Protein AF-A0A2V8ZWG4-F1 (afdb_monomer_lite)

Radius of gyration: 21.51 Å; chains: 1; bounding box: 53×44×50 Å

Sequence (133 aa):
MEHPASPSKLFALALSEWLLVLPATLLLGTAVLRQLQPRQFEPARTSWMIFEWTTTNISHAGAALLFLGLPGVAVVAGCAALLLLWRGSETLRQDVRAAVASLRRHLAVAILGTGTLLAGAILAAVLVHILTD

pLDDT: mean 80.63, std 10.4, range [35.66, 95.0]

Foldseek 3Di:
DDDQDPPVNVVVLVVLLCVLCVVLVLLVVLVVLCVVDDCPDPPNVVSVVVNVCCVVPADPVNVCCNNPVSNVVSVVSVVVVCVVNVVVDPPVVVVVVVVVVVCVVCVVVVVVVVVVVVVVVVVVVVVVVVVVD

Structure (mmCIF, N/CA/C/O backbone):
data_AF-A0A2V8ZWG4-F1
#
_entry.id   AF-A0A2V8ZWG4-F1
#
loop_
_atom_site.group_PDB
_atom_site.id
_atom_site.type_symbol
_atom_site.label_atom_id
_atom_site.label_alt_id
_atom_site.label_comp_id
_atom_site.label_asym_id
_atom_site.label_entity_id
_atom_site.label_seq_id
_atom_site.pdbx_PDB_ins_code
_atom_site.Cartn_x
_atom_site.Cartn_y
_atom_site.Cartn_z
_atom_site.occupancy
_atom_site.B_iso_or_equiv
_atom_site.auth_seq_id
_atom_site.auth_comp_id
_atom_site.auth_asym_id
_atom_site.auth_atom_id
_atom_site.pdbx_PDB_model_num
ATOM 1 N N . MET A 1 1 ? 30.195 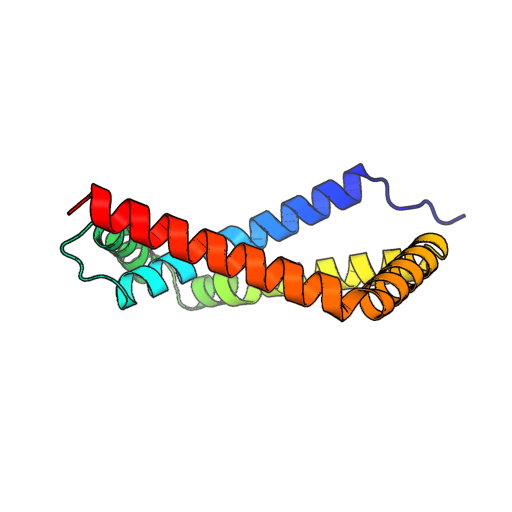13.623 -5.290 1.00 35.66 1 MET A N 1
ATOM 2 C CA . MET A 1 1 ? 30.106 12.149 -5.252 1.00 35.66 1 MET A CA 1
ATOM 3 C C . MET A 1 1 ? 28.935 11.803 -4.348 1.00 35.66 1 MET A C 1
ATOM 5 O O . MET A 1 1 ? 29.106 11.772 -3.138 1.00 35.66 1 MET A O 1
ATOM 9 N N . GLU A 1 2 ? 27.729 11.684 -4.906 1.00 42.53 2 GLU A N 1
ATOM 10 C CA . GLU A 1 2 ? 26.546 11.311 -4.121 1.00 42.53 2 GLU A CA 1
ATOM 11 C C . GLU A 1 2 ? 26.620 9.816 -3.815 1.00 42.53 2 GLU A C 1
ATOM 13 O O . GLU A 1 2 ? 26.672 8.988 -4.722 1.00 42.53 2 GLU A O 1
ATOM 18 N N . HIS A 1 3 ? 26.721 9.467 -2.533 1.00 44.59 3 HIS A N 1
ATOM 19 C CA . HIS A 1 3 ? 26.655 8.076 -2.108 1.00 44.59 3 HIS A CA 1
ATOM 20 C C . HIS A 1 3 ? 25.250 7.537 -2.401 1.00 44.59 3 HIS A C 1
ATOM 22 O O . HIS A 1 3 ? 24.286 8.108 -1.881 1.00 44.59 3 HIS A O 1
ATOM 28 N N . PRO A 1 4 ? 25.102 6.443 -3.175 1.00 54.12 4 PRO A N 1
ATOM 29 C CA . PRO A 1 4 ? 23.821 5.761 -3.263 1.00 54.12 4 PRO A CA 1
ATOM 30 C C . PRO A 1 4 ? 23.406 5.385 -1.839 1.00 54.12 4 PRO A C 1
ATOM 32 O O . PRO A 1 4 ? 24.211 4.846 -1.072 1.00 54.12 4 PRO A O 1
ATOM 35 N N . ALA A 1 5 ? 22.183 5.748 -1.449 1.00 60.31 5 ALA A N 1
ATOM 36 C CA . ALA A 1 5 ? 21.657 5.430 -0.129 1.00 60.31 5 ALA A CA 1
ATOM 37 C C . ALA A 1 5 ? 21.864 3.931 0.135 1.00 60.31 5 ALA A C 1
ATOM 39 O O . ALA A 1 5 ? 21.473 3.098 -0.682 1.00 60.31 5 ALA A O 1
ATOM 40 N N . SER A 1 6 ? 22.543 3.590 1.238 1.00 75.69 6 SER A N 1
ATOM 41 C CA . SER A 1 6 ? 22.904 2.199 1.507 1.00 75.69 6 SER A CA 1
ATOM 42 C C . SER A 1 6 ? 21.640 1.331 1.552 1.00 75.69 6 SER A C 1
ATOM 44 O O . SER A 1 6 ? 20.626 1.770 2.103 1.00 75.69 6 SER A O 1
ATOM 46 N N . PRO A 1 7 ? 21.671 0.099 1.018 1.00 73.62 7 PRO A N 1
ATOM 47 C CA . PRO A 1 7 ? 20.497 -0.779 0.969 1.00 73.62 7 PRO A CA 1
ATOM 48 C C . PRO A 1 7 ? 19.859 -0.997 2.353 1.00 73.62 7 PRO A C 1
ATOM 50 O O . PRO A 1 7 ? 18.642 -1.100 2.473 1.00 73.62 7 PRO A O 1
ATOM 53 N N . SER A 1 8 ? 20.663 -0.945 3.418 1.00 77.94 8 SER A N 1
ATOM 54 C CA . SER A 1 8 ? 20.205 -0.964 4.810 1.00 77.94 8 SER A CA 1
ATOM 55 C C . SER A 1 8 ? 19.333 0.236 5.208 1.00 77.94 8 SER A C 1
ATOM 57 O O . SER A 1 8 ? 18.382 0.065 5.964 1.00 77.94 8 SER A O 1
ATOM 59 N N . LYS A 1 9 ? 19.614 1.441 4.696 1.00 78.25 9 LYS A N 1
ATOM 60 C CA . LYS A 1 9 ? 18.821 2.653 4.971 1.00 78.25 9 LYS A CA 1
ATOM 61 C C . LYS A 1 9 ? 17.471 2.608 4.264 1.00 78.25 9 LYS A C 1
ATOM 63 O O . LYS A 1 9 ? 16.471 2.990 4.859 1.00 78.25 9 LYS A O 1
ATOM 68 N N . LEU A 1 10 ? 17.438 2.108 3.028 1.00 79.56 10 LEU A N 1
ATOM 69 C CA . LEU A 1 10 ? 16.189 1.915 2.286 1.00 79.56 10 LEU A CA 1
ATOM 70 C C . LEU A 1 10 ? 15.311 0.842 2.939 1.00 79.56 10 LEU A C 1
ATOM 72 O O . LEU A 1 10 ? 14.109 1.041 3.074 1.00 79.56 10 LEU A O 1
ATOM 76 N N . PHE A 1 11 ? 15.912 -0.252 3.412 1.00 81.62 11 PHE A N 1
ATOM 77 C CA . PHE A 1 11 ? 15.188 -1.281 4.156 1.00 81.62 11 PHE A CA 1
ATOM 78 C C . PHE A 1 11 ? 14.631 -0.756 5.486 1.00 81.62 11 PHE A C 1
ATOM 80 O O . PHE A 1 11 ? 13.467 -0.990 5.798 1.00 81.62 11 PHE A O 1
ATOM 87 N N . ALA A 1 12 ? 15.432 -0.008 6.252 1.00 80.31 12 ALA A N 1
ATOM 88 C CA . ALA A 1 12 ? 14.980 0.600 7.502 1.00 80.31 12 ALA A CA 1
ATOM 89 C C . ALA A 1 12 ? 13.835 1.602 7.276 1.00 80.31 12 ALA A C 1
ATOM 91 O O . ALA A 1 12 ? 12.870 1.606 8.038 1.00 80.31 12 ALA A O 1
ATOM 92 N N . LEU A 1 13 ? 13.912 2.404 6.208 1.00 79.94 13 LEU A N 1
ATOM 93 C CA . LEU A 1 13 ? 12.837 3.314 5.822 1.00 79.94 13 LEU A CA 1
ATOM 94 C C . LEU A 1 13 ? 11.562 2.545 5.455 1.00 79.94 13 LEU A C 1
ATOM 96 O O . LEU A 1 13 ? 10.508 2.831 6.015 1.00 79.94 13 LEU A O 1
ATOM 100 N N . ALA A 1 14 ? 11.665 1.529 4.595 1.00 79.38 14 ALA A N 1
ATOM 101 C CA . ALA A 1 14 ? 10.524 0.702 4.210 1.00 79.38 14 ALA A CA 1
ATOM 102 C C . ALA A 1 14 ? 9.875 0.030 5.430 1.00 79.38 14 ALA A C 1
ATOM 104 O O . ALA A 1 14 ? 8.657 0.060 5.583 1.00 79.38 14 ALA A O 1
ATOM 105 N N . LEU A 1 15 ? 10.679 -0.518 6.347 1.00 84.88 15 LEU A N 1
ATOM 106 C CA . LEU A 1 15 ? 10.173 -1.102 7.587 1.00 84.88 15 LEU A CA 1
ATOM 107 C C . LEU A 1 15 ? 9.459 -0.054 8.453 1.00 84.88 15 LEU A C 1
ATOM 109 O O . LEU A 1 15 ? 8.407 -0.345 9.018 1.00 84.88 15 LEU A O 1
ATOM 113 N N . SER A 1 16 ? 9.998 1.167 8.531 1.00 78.00 16 SER A N 1
ATOM 114 C CA . SER A 1 16 ? 9.365 2.257 9.277 1.00 78.00 16 SER A CA 1
ATOM 115 C C . SER A 1 16 ? 8.035 2.699 8.657 1.00 78.00 16 SER A C 1
ATOM 117 O O . SER A 1 16 ? 7.069 2.888 9.388 1.00 78.00 16 SER A O 1
ATOM 119 N N . GLU A 1 17 ? 7.936 2.779 7.327 1.00 79.62 17 GLU A N 1
ATOM 120 C CA . GLU A 1 17 ? 6.682 3.081 6.628 1.00 79.62 17 GLU A CA 1
ATOM 121 C C . GLU A 1 17 ? 5.624 2.012 6.893 1.00 79.62 17 GLU A C 1
ATOM 123 O O . GLU A 1 17 ? 4.494 2.334 7.262 1.00 79.62 17 GLU A O 1
ATOM 128 N N . TRP A 1 18 ? 6.000 0.735 6.788 1.00 80.06 18 TRP A N 1
ATOM 129 C CA . TRP A 1 18 ? 5.109 -0.377 7.113 1.00 80.06 18 TRP A CA 1
ATOM 130 C C . TRP A 1 18 ? 4.628 -0.319 8.562 1.00 80.06 18 TRP A C 1
ATOM 132 O O . TRP A 1 18 ? 3.439 -0.507 8.814 1.00 80.06 18 TRP A O 1
ATOM 142 N N . LEU A 1 19 ? 5.518 -0.004 9.506 1.00 83.94 19 LEU A N 1
ATOM 143 C CA . LEU A 1 19 ? 5.173 0.124 10.921 1.00 83.94 19 LEU A CA 1
ATOM 144 C C . LEU A 1 19 ? 4.221 1.302 11.188 1.00 83.94 19 LEU A C 1
ATOM 146 O O . LEU A 1 19 ? 3.337 1.187 12.033 1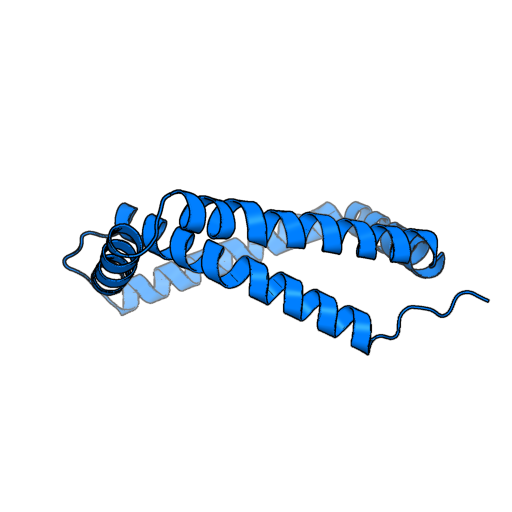.00 83.94 19 LEU A O 1
ATOM 150 N N . LEU A 1 20 ? 4.368 2.410 10.455 1.00 77.00 20 LEU A N 1
ATOM 151 C CA . LEU A 1 20 ? 3.497 3.587 10.560 1.00 77.00 20 LEU A CA 1
ATOM 152 C C . LEU A 1 20 ? 2.088 3.334 10.001 1.00 77.00 20 LEU A C 1
ATOM 154 O O . LEU A 1 20 ? 1.118 3.903 10.502 1.00 77.00 20 LEU A O 1
ATOM 158 N N . VAL A 1 21 ? 1.963 2.476 8.986 1.00 81.38 21 VAL A N 1
ATOM 159 C CA . VAL A 1 21 ? 0.687 2.172 8.311 1.00 81.38 21 VAL A CA 1
ATOM 160 C C . VAL A 1 21 ? -0.055 0.991 8.961 1.00 81.38 21 VAL A C 1
ATOM 162 O O . VAL A 1 21 ? -1.289 0.934 8.930 1.00 81.38 21 VAL A O 1
ATOM 165 N N . LEU A 1 22 ? 0.667 0.066 9.601 1.00 80.00 22 LEU A N 1
ATOM 166 C CA . LEU A 1 22 ? 0.128 -1.116 10.291 1.00 80.00 22 LEU A CA 1
ATOM 167 C C . LEU A 1 22 ? -1.011 -0.823 11.289 1.00 80.00 22 LEU A C 1
ATOM 169 O O . LEU A 1 22 ? -2.057 -1.463 11.195 1.00 80.00 22 LEU A O 1
ATOM 173 N N . PRO A 1 23 ? -0.889 0.136 12.226 1.00 75.69 23 PRO A N 1
ATOM 174 C CA . PRO A 1 23 ? -1.956 0.389 13.193 1.00 75.69 23 PRO A CA 1
ATOM 175 C C . PRO A 1 23 ? -3.237 0.923 12.533 1.00 75.69 23 PRO A C 1
ATOM 177 O O . PRO A 1 23 ? -4.335 0.496 12.891 1.00 75.69 23 PRO A O 1
ATOM 180 N N . ALA A 1 24 ? -3.118 1.800 11.531 1.00 76.81 24 ALA A N 1
ATOM 181 C CA . ALA A 1 24 ? -4.271 2.328 10.802 1.00 76.81 24 ALA A CA 1
ATOM 182 C C . ALA A 1 24 ? -4.964 1.242 9.962 1.00 76.81 24 ALA A C 1
ATOM 184 O O . ALA A 1 24 ? -6.192 1.146 9.950 1.00 76.81 24 ALA A O 1
ATOM 185 N N . THR A 1 25 ? -4.180 0.393 9.293 1.00 79.31 25 THR A N 1
ATOM 186 C CA . THR A 1 25 ? -4.708 -0.717 8.484 1.00 79.31 25 THR A CA 1
ATOM 187 C C . THR A 1 25 ? -5.367 -1.794 9.338 1.00 79.31 25 THR A C 1
ATOM 189 O O . THR A 1 25 ? -6.438 -2.269 8.967 1.00 79.31 25 THR A O 1
ATOM 192 N N . LEU A 1 26 ? -4.805 -2.123 10.505 1.00 81.56 26 LEU A N 1
ATOM 193 C CA . LEU A 1 26 ? -5.431 -3.039 11.462 1.00 81.56 26 LEU A CA 1
ATOM 194 C C . LEU A 1 26 ? -6.792 -2.519 11.936 1.00 81.56 26 LEU A C 1
ATOM 196 O O . LEU A 1 26 ? -7.767 -3.267 11.904 1.00 81.56 26 LEU A O 1
ATOM 200 N N . LEU A 1 27 ? -6.888 -1.244 12.326 1.00 77.00 27 LEU A N 1
ATOM 201 C CA . LEU A 1 27 ? -8.152 -0.666 12.798 1.00 77.00 27 LEU A CA 1
ATOM 202 C C . LEU A 1 27 ? -9.200 -0.501 11.688 1.00 77.00 27 LEU A C 1
ATOM 204 O O . LEU A 1 27 ? -10.395 -0.665 11.933 1.00 77.00 27 LEU A O 1
ATOM 208 N N . LEU A 1 28 ? -8.781 -0.199 10.457 1.00 78.81 28 LEU A N 1
ATOM 209 C CA . LEU A 1 28 ? -9.693 -0.209 9.311 1.00 78.81 28 LEU A CA 1
ATOM 210 C C . LEU A 1 28 ? -10.166 -1.630 8.993 1.00 78.81 28 LEU A C 1
ATOM 212 O O . LEU A 1 28 ? -11.353 -1.838 8.753 1.00 78.81 28 LEU A O 1
ATOM 216 N N . GLY A 1 29 ? -9.268 -2.615 9.052 1.00 77.38 29 GLY A N 1
ATOM 217 C CA . GLY A 1 29 ? -9.607 -4.024 8.875 1.00 77.38 29 GLY A CA 1
ATOM 218 C C . GLY A 1 29 ? -10.637 -4.506 9.897 1.00 77.38 29 GLY A C 1
ATOM 219 O O . GLY A 1 29 ? -11.634 -5.121 9.518 1.00 77.38 29 GLY A O 1
ATOM 220 N N . THR A 1 30 ? -10.466 -4.168 11.180 1.00 75.19 30 THR A N 1
ATOM 221 C CA . THR A 1 30 ? -11.446 -4.510 12.226 1.00 75.19 30 THR A CA 1
ATOM 222 C C . THR A 1 30 ? -12.790 -3.811 12.013 1.00 75.19 30 THR A C 1
ATOM 224 O O . THR A 1 30 ? -13.836 -4.438 12.190 1.00 75.19 30 THR A O 1
ATOM 227 N N . ALA A 1 31 ? -12.796 -2.549 11.570 1.00 71.75 31 ALA A N 1
ATOM 228 C CA . ALA A 1 31 ? -14.026 -1.826 11.247 1.00 71.75 31 ALA A CA 1
ATOM 229 C C . ALA A 1 31 ? -14.787 -2.447 10.061 1.00 71.75 31 ALA A C 1
ATOM 231 O O . ALA A 1 31 ? -16.013 -2.567 10.115 1.00 71.75 31 ALA A O 1
ATOM 232 N N . VAL A 1 32 ? -14.075 -2.880 9.016 1.00 77.62 32 VAL A N 1
ATOM 233 C CA . VAL A 1 32 ? -14.666 -3.561 7.852 1.00 77.62 32 VAL A CA 1
ATOM 234 C C . VAL A 1 32 ? -15.228 -4.928 8.246 1.00 77.62 32 VAL A C 1
ATOM 236 O O . VAL A 1 32 ? -16.372 -5.234 7.914 1.00 77.62 32 VAL A O 1
ATOM 239 N N . LEU A 1 33 ? -14.482 -5.727 9.018 1.00 73.38 33 LEU A N 1
ATOM 240 C CA . LEU A 1 33 ? -14.958 -7.027 9.513 1.00 73.38 33 LEU A CA 1
ATOM 241 C C . LEU A 1 33 ? -16.242 -6.892 10.340 1.00 73.38 33 LEU A C 1
ATOM 243 O O . LEU A 1 33 ? -17.172 -7.680 10.179 1.00 73.38 33 LEU A O 1
ATOM 247 N N . ARG A 1 34 ? -16.339 -5.838 11.153 1.00 67.88 34 ARG A N 1
ATOM 248 C CA . ARG A 1 34 ? -17.546 -5.501 11.916 1.00 67.88 34 ARG A CA 1
ATOM 249 C C . ARG A 1 34 ? -18.754 -5.144 11.035 1.00 67.88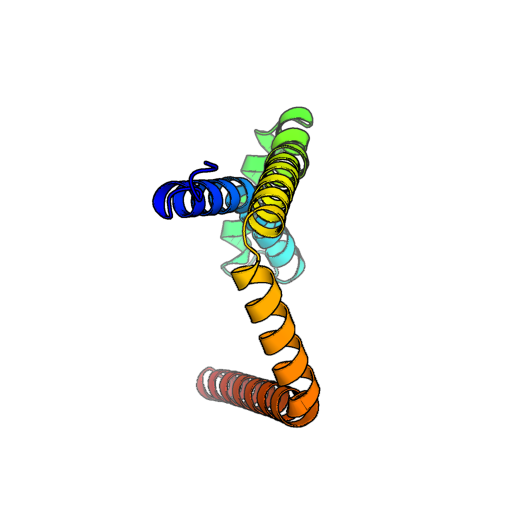 34 ARG A C 1
ATOM 251 O O . ARG A 1 34 ? -19.883 -5.334 11.480 1.00 67.88 34 ARG A O 1
ATOM 258 N N . GLN A 1 35 ? -18.549 -4.601 9.832 1.00 71.62 35 GLN A N 1
ATOM 259 C CA . GLN A 1 35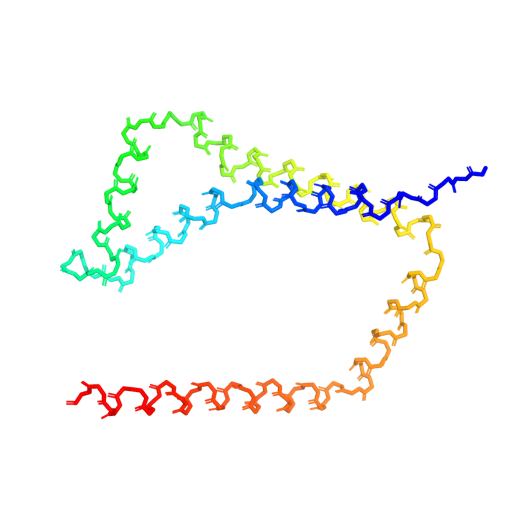 ? -19.645 -4.329 8.890 1.00 71.62 35 GLN A CA 1
ATOM 260 C C . GLN A 1 35 ? -20.085 -5.581 8.125 1.00 71.62 35 GLN A C 1
ATOM 262 O O . GLN A 1 35 ? -21.258 -5.699 7.783 1.00 71.62 35 GLN A O 1
ATOM 267 N N . LEU A 1 36 ? -19.158 -6.505 7.861 1.00 72.62 36 LEU A N 1
ATOM 268 C CA . LEU A 1 36 ? -19.413 -7.693 7.045 1.00 72.62 36 LEU A CA 1
ATOM 269 C C . LEU A 1 36 ? -19.942 -8.885 7.846 1.00 72.62 36 LEU A C 1
ATOM 271 O O . LEU A 1 36 ? -20.632 -9.730 7.279 1.00 72.62 36 LEU A O 1
ATOM 275 N N . GLN A 1 37 ? -19.628 -8.978 9.141 1.00 64.31 37 GLN A N 1
ATOM 276 C CA . GLN A 1 37 ? -19.979 -10.141 9.952 1.00 64.31 37 GLN A CA 1
ATOM 277 C C . GLN A 1 37 ? -20.778 -9.767 11.210 1.00 64.31 37 GLN A C 1
ATOM 279 O O . GLN A 1 37 ? -20.395 -8.862 11.957 1.00 64.31 37 GLN A O 1
ATOM 284 N N . PRO A 1 38 ? -21.884 -10.482 11.498 1.00 67.56 38 PRO A N 1
ATOM 285 C CA . PRO A 1 38 ? -22.621 -10.293 12.737 1.00 67.56 38 PRO A CA 1
ATOM 286 C C . PRO A 1 38 ? -21.759 -10.715 13.937 1.00 67.56 38 PRO A C 1
ATOM 288 O O . PRO A 1 38 ? -21.077 -11.736 13.894 1.00 67.56 38 PRO A O 1
ATOM 291 N N . ARG A 1 39 ? -21.846 -9.961 15.047 1.00 63.41 39 ARG A N 1
ATOM 292 C CA . ARG A 1 39 ? -21.027 -10.108 16.281 1.00 63.41 39 ARG A CA 1
ATOM 293 C C . ARG A 1 39 ? -20.985 -11.515 16.905 1.00 63.41 39 ARG A C 1
ATOM 295 O O . ARG A 1 39 ? -20.225 -11.763 17.837 1.00 63.41 39 ARG A O 1
ATOM 302 N N . GLN A 1 40 ? -21.867 -12.397 16.457 1.00 69.06 40 GLN A N 1
ATOM 303 C CA . GLN A 1 40 ? -22.085 -13.735 16.991 1.00 69.06 40 GLN A CA 1
ATOM 304 C C . GLN A 1 40 ? -20.931 -14.682 16.630 1.00 69.06 40 GLN A C 1
ATOM 306 O O . GLN A 1 40 ? -20.619 -15.570 17.424 1.00 69.06 40 GLN A O 1
ATOM 311 N N . PHE A 1 41 ? -20.267 -14.442 15.491 1.00 60.50 41 PHE A N 1
ATOM 312 C CA . PHE A 1 41 ? -19.186 -15.270 14.952 1.00 60.50 41 PHE A CA 1
ATOM 313 C C . PHE A 1 41 ? -17.813 -14.592 15.102 1.00 60.50 41 PHE A C 1
ATOM 315 O O . PHE A 1 41 ? -17.672 -13.385 14.910 1.00 60.50 41 PHE A O 1
ATOM 322 N N . GLU A 1 42 ? -16.782 -15.367 15.444 1.00 59.62 42 GLU A N 1
ATOM 323 C CA . GLU A 1 42 ? -15.382 -14.933 15.317 1.00 59.62 42 GLU A CA 1
ATOM 324 C C . GLU A 1 42 ? -15.003 -14.914 13.826 1.00 59.62 42 GLU A C 1
ATOM 326 O O . GLU A 1 42 ? -15.450 -15.804 13.097 1.00 59.62 42 GLU A O 1
ATOM 331 N N . PRO A 1 43 ? -14.222 -13.932 13.327 1.00 62.50 43 PRO A N 1
ATOM 332 C CA . PRO A 1 43 ? -13.390 -12.935 14.028 1.00 62.50 43 PRO A CA 1
ATOM 333 C C . PRO A 1 43 ? -14.096 -11.621 14.432 1.00 62.50 43 PRO A C 1
ATOM 335 O O . PRO A 1 43 ? -13.461 -10.703 14.966 1.00 62.50 43 PRO A O 1
ATOM 338 N N . ALA A 1 44 ? -15.401 -11.485 14.175 1.00 65.12 44 ALA A N 1
ATOM 339 C CA . ALA A 1 44 ? -16.126 -10.230 14.381 1.00 65.12 44 ALA A CA 1
ATOM 340 C C . ALA A 1 44 ? -16.214 -9.821 15.861 1.00 65.12 44 ALA A C 1
ATOM 342 O O . ALA A 1 44 ? -16.160 -8.631 16.177 1.00 65.12 44 ALA A O 1
ATOM 343 N N . ARG A 1 45 ? -16.283 -10.785 16.786 1.00 71.19 45 ARG A N 1
ATOM 344 C CA . ARG A 1 45 ? -16.288 -10.510 18.231 1.00 71.19 45 ARG A CA 1
ATOM 345 C C . ARG A 1 45 ? -14.952 -9.947 18.719 1.00 71.19 45 ARG A C 1
ATOM 347 O O . ARG A 1 45 ? -14.951 -8.924 19.404 1.00 71.19 45 ARG A O 1
ATOM 354 N N . THR A 1 46 ? -13.826 -10.530 18.312 1.00 74.50 46 THR A N 1
ATOM 355 C CA . THR A 1 46 ? -12.503 -9.988 18.661 1.00 74.50 46 THR A CA 1
ATOM 356 C C . THR A 1 46 ? -12.297 -8.583 18.080 1.00 74.50 46 THR A C 1
ATOM 358 O O . THR A 1 46 ? -11.847 -7.677 18.785 1.00 74.50 46 THR A O 1
ATOM 361 N N . SER A 1 47 ? -12.716 -8.349 16.827 1.00 72.69 47 SER A N 1
ATOM 362 C CA . SER A 1 47 ? -12.666 -7.011 16.214 1.00 72.69 47 SER A CA 1
ATOM 363 C C . SER A 1 47 ? -13.504 -5.973 16.973 1.00 72.69 47 SER A C 1
ATOM 365 O O . SER A 1 47 ? -13.118 -4.806 17.064 1.00 72.69 47 SER A O 1
ATOM 367 N N . TRP A 1 48 ? -14.615 -6.411 17.576 1.00 70.88 48 TRP A N 1
ATOM 368 C CA . TRP A 1 48 ? -15.495 -5.563 18.368 1.00 70.88 48 TRP A CA 1
ATOM 369 C C . TRP A 1 48 ? -14.829 -5.086 19.659 1.00 70.88 48 TRP A C 1
ATOM 371 O O . TRP A 1 48 ? -14.840 -3.887 19.929 1.00 70.88 48 TRP A O 1
ATOM 381 N N . MET A 1 49 ? -14.203 -5.993 20.418 1.00 76.56 49 MET A N 1
ATOM 382 C CA . MET A 1 49 ? -13.486 -5.644 21.654 1.00 76.56 49 MET A CA 1
ATOM 383 C C . MET A 1 49 ? -12.334 -4.669 21.398 1.00 76.56 49 MET A C 1
ATOM 385 O O . MET A 1 49 ? -12.156 -3.719 22.159 1.00 76.56 49 MET A O 1
ATOM 389 N N . ILE A 1 50 ? -11.582 -4.877 20.311 1.00 74.56 50 ILE A N 1
ATOM 390 C CA . ILE A 1 50 ? -10.494 -3.974 19.910 1.00 74.56 50 ILE A CA 1
ATOM 391 C C . ILE A 1 50 ? -11.062 -2.586 19.603 1.00 74.56 50 ILE A C 1
ATOM 393 O O . ILE A 1 50 ? -10.589 -1.595 20.151 1.00 74.56 50 ILE A O 1
ATOM 397 N N . PHE A 1 51 ? -12.103 -2.511 18.769 1.00 72.50 51 PHE A N 1
ATOM 398 C CA . PHE A 1 51 ? -12.684 -1.235 18.362 1.00 72.50 51 PHE A CA 1
ATOM 399 C C . PHE A 1 51 ? -13.316 -0.480 19.536 1.00 72.50 51 PHE A C 1
ATOM 401 O O . PHE A 1 51 ? -13.112 0.723 19.666 1.00 72.50 51 PHE A O 1
ATOM 408 N N . GLU A 1 52 ? -14.062 -1.172 20.397 1.00 80.00 52 GLU A N 1
ATOM 409 C CA . GLU A 1 52 ? -14.713 -0.575 21.563 1.00 80.00 52 GLU A CA 1
ATOM 410 C C . GLU A 1 52 ? -13.677 0.023 22.520 1.00 80.00 52 GLU A C 1
ATOM 412 O O . GLU A 1 52 ? -13.736 1.220 22.812 1.00 80.00 52 GLU A O 1
ATOM 417 N N . TRP A 1 53 ? -12.648 -0.750 22.881 1.00 80.62 53 TRP A N 1
ATOM 418 C CA . TRP A 1 53 ? -11.536 -0.253 23.691 1.00 80.62 53 TRP A CA 1
ATOM 419 C C . TRP A 1 53 ? -10.851 0.955 23.040 1.00 80.62 53 TRP A C 1
ATOM 421 O O . TRP A 1 53 ? -10.610 1.962 23.710 1.00 80.62 53 TRP A O 1
ATOM 431 N N . THR A 1 54 ? -10.590 0.900 21.732 1.00 74.25 54 THR A N 1
ATOM 432 C CA . THR A 1 54 ? -9.986 2.007 20.983 1.00 74.25 54 THR A CA 1
ATOM 433 C C . THR A 1 54 ? -10.851 3.267 21.026 1.00 74.25 54 THR A C 1
ATOM 435 O O . THR A 1 54 ? -10.331 4.345 21.300 1.00 74.25 54 THR A O 1
ATOM 438 N N . THR A 1 55 ? -12.165 3.160 20.820 1.00 74.81 55 THR A N 1
ATOM 439 C CA . THR A 1 55 ? -13.068 4.323 20.855 1.00 74.81 55 THR A CA 1
ATOM 440 C C . THR A 1 55 ? -13.240 4.929 22.243 1.00 74.81 55 THR A C 1
ATOM 442 O O . THR A 1 55 ? -13.479 6.128 22.351 1.00 74.81 55 THR A O 1
ATOM 445 N N . THR A 1 56 ? -13.104 4.131 23.303 1.00 81.25 56 THR A N 1
ATOM 446 C CA . THR A 1 56 ? -13.215 4.616 24.685 1.00 81.25 56 THR A CA 1
ATOM 447 C C . THR A 1 56 ? -11.917 5.255 25.184 1.00 81.25 56 THR A C 1
ATOM 449 O O . THR A 1 56 ? -11.970 6.172 25.998 1.00 81.25 56 THR A O 1
ATOM 452 N N . ASN A 1 57 ? -10.753 4.797 24.706 1.00 81.31 57 ASN A N 1
ATOM 453 C CA . ASN A 1 57 ? -9.447 5.214 25.234 1.00 81.31 57 ASN A CA 1
ATOM 454 C C . ASN A 1 57 ? -8.689 6.205 24.336 1.00 81.31 57 ASN A C 1
ATOM 456 O O . ASN A 1 57 ? -7.770 6.872 24.814 1.00 81.31 57 ASN A O 1
ATOM 460 N N . ILE A 1 58 ? -9.039 6.324 23.051 1.00 80.00 58 ILE A N 1
ATOM 461 C CA . ILE A 1 58 ? -8.366 7.244 22.125 1.00 80.00 58 ILE A CA 1
ATOM 462 C C . ILE A 1 58 ? -9.174 8.534 21.972 1.00 80.00 58 ILE A C 1
ATOM 464 O O . ILE A 1 58 ? -10.332 8.530 21.564 1.00 80.00 58 ILE A O 1
ATOM 468 N N . SER A 1 59 ? -8.533 9.670 22.255 1.00 85.00 59 SER A N 1
ATOM 469 C CA . SER A 1 59 ? -9.109 10.994 22.013 1.00 85.00 59 SER A CA 1
ATOM 470 C C . SER A 1 59 ? -9.222 11.297 20.513 1.00 85.00 59 SER A C 1
ATOM 472 O O . SER A 1 59 ? -8.472 10.760 19.697 1.00 85.00 59 SER A O 1
ATOM 474 N N . HIS A 1 60 ? -10.092 12.236 20.130 1.00 80.62 60 HIS A N 1
ATOM 475 C CA . HIS A 1 60 ? -10.203 12.685 18.733 1.00 80.62 60 HIS A CA 1
ATOM 476 C C . HIS A 1 60 ? -8.855 13.128 18.132 1.00 80.62 60 HIS A C 1
ATOM 478 O O . HIS A 1 60 ? -8.580 12.853 16.965 1.00 80.62 60 HIS A O 1
ATOM 484 N N . ALA A 1 61 ? -7.989 13.758 18.933 1.00 80.00 61 ALA A N 1
ATOM 485 C CA . ALA A 1 61 ? -6.642 14.139 18.514 1.00 80.00 61 ALA A CA 1
ATOM 486 C C . ALA A 1 61 ? -5.731 12.917 18.289 1.00 80.00 61 ALA A C 1
ATOM 488 O O . ALA A 1 61 ? -4.992 12.876 17.306 1.00 80.00 61 ALA A O 1
ATOM 489 N N . GLY A 1 62 ? -5.813 11.900 19.154 1.00 79.69 62 GLY A N 1
ATOM 490 C CA . GLY A 1 62 ? -5.082 10.642 18.985 1.00 79.69 62 GLY A CA 1
ATOM 491 C C . GLY A 1 62 ? -5.526 9.871 17.741 1.00 79.69 62 GLY A C 1
ATOM 492 O O . GLY A 1 62 ? -4.687 9.367 17.000 1.00 79.69 62 GLY A O 1
ATOM 493 N N . ALA A 1 63 ? -6.829 9.855 17.450 1.00 79.31 63 ALA A N 1
ATOM 494 C CA . ALA A 1 63 ? -7.362 9.254 16.231 1.00 79.31 63 ALA A CA 1
ATOM 495 C C . ALA A 1 63 ? -6.887 10.005 14.975 1.00 79.31 63 ALA A C 1
ATOM 497 O O . ALA A 1 63 ? -6.442 9.377 14.017 1.00 79.31 63 ALA A O 1
ATOM 498 N N . ALA A 1 64 ? -6.905 11.343 14.990 1.00 81.62 64 ALA A N 1
ATOM 499 C CA . ALA A 1 64 ? -6.382 12.147 13.885 1.00 81.62 64 ALA A CA 1
ATOM 500 C C . ALA A 1 64 ? -4.888 11.873 13.640 1.00 81.62 64 ALA A C 1
ATOM 502 O O . ALA A 1 64 ? -4.469 11.686 12.498 1.00 81.62 64 ALA A O 1
ATOM 503 N N . LEU A 1 65 ? -4.083 11.768 14.700 1.00 81.94 65 LEU A N 1
ATOM 504 C CA . LEU A 1 65 ? -2.677 11.389 14.573 1.00 81.94 65 LEU A CA 1
ATOM 505 C C . LEU A 1 65 ? -2.524 9.983 13.973 1.00 81.94 65 LEU A C 1
ATOM 507 O O . LEU A 1 65 ? -1.714 9.792 13.072 1.00 81.94 65 LEU A O 1
ATOM 511 N N . LEU A 1 66 ? -3.304 9.009 14.441 1.00 80.69 66 LEU A N 1
ATOM 512 C CA . LEU A 1 66 ? -3.145 7.607 14.058 1.00 80.69 66 LEU A CA 1
ATOM 513 C C . LEU A 1 66 ? -3.606 7.316 12.621 1.00 80.69 66 LEU A C 1
ATOM 515 O O . LEU A 1 66 ? -2.950 6.561 11.910 1.00 80.69 66 LEU A O 1
ATOM 519 N N . PHE A 1 67 ? -4.715 7.922 12.187 1.00 78.75 67 PHE A N 1
ATOM 520 C CA . PHE A 1 67 ? -5.299 7.681 10.862 1.00 78.75 67 PHE A CA 1
ATOM 521 C C . PHE A 1 67 ? -4.838 8.668 9.790 1.00 78.75 67 PHE A C 1
ATOM 523 O O . PHE A 1 67 ? -4.893 8.337 8.608 1.00 78.75 67 PHE A O 1
ATOM 530 N N . LEU A 1 68 ? -4.391 9.866 10.174 1.00 79.56 68 LEU A N 1
ATOM 531 C CA . LEU A 1 68 ? -3.985 10.907 9.227 1.00 79.56 68 LEU A CA 1
ATOM 532 C C . LEU A 1 68 ? -2.511 11.285 9.385 1.00 79.56 68 LEU A C 1
ATOM 534 O O . LEU A 1 68 ? -1.792 11.368 8.393 1.00 79.56 68 LEU A O 1
ATOM 538 N N . GLY A 1 69 ? -2.049 11.464 10.624 1.00 82.69 69 GLY A N 1
ATOM 539 C CA . GLY A 1 69 ? -0.667 11.837 10.927 1.00 82.69 69 GLY A CA 1
ATOM 540 C C . GLY A 1 69 ? 0.347 10.771 10.509 1.00 82.69 69 GLY A C 1
ATOM 541 O O . GLY A 1 69 ? 1.187 11.037 9.653 1.00 82.69 69 GLY A O 1
ATOM 542 N N . LEU A 1 70 ? 0.265 9.563 11.077 1.00 78.19 70 LEU A N 1
ATOM 543 C CA . LEU A 1 70 ? 1.236 8.490 10.819 1.00 78.19 70 LEU A CA 1
ATOM 544 C C . LEU A 1 70 ? 1.262 8.063 9.340 1.00 78.19 70 LEU A C 1
ATOM 546 O O . LEU A 1 70 ? 2.353 8.055 8.763 1.00 78.19 70 LEU A O 1
ATOM 550 N N . PRO A 1 71 ? 0.117 7.796 8.675 1.00 77.12 71 PRO A N 1
ATOM 551 C CA . PRO A 1 71 ? 0.124 7.454 7.256 1.00 77.12 71 PRO A CA 1
ATOM 552 C C . PRO A 1 71 ? 0.564 8.639 6.392 1.00 77.12 71 PRO A C 1
ATOM 554 O O . PRO A 1 71 ? 1.272 8.447 5.409 1.00 77.12 71 PRO A O 1
ATOM 557 N N . GLY A 1 72 ? 0.208 9.872 6.771 1.00 80.94 72 GLY A N 1
ATOM 558 C CA . GLY A 1 72 ? 0.639 11.081 6.070 1.00 80.94 72 GLY A CA 1
ATOM 559 C C . GLY A 1 72 ? 2.156 11.267 6.099 1.00 80.94 72 GLY A C 1
ATOM 560 O O . GLY A 1 72 ? 2.763 11.528 5.061 1.00 80.94 72 GLY A O 1
ATOM 561 N N . VAL A 1 73 ? 2.789 11.063 7.257 1.00 83.69 73 VAL A N 1
ATOM 562 C CA . VAL A 1 73 ? 4.255 11.094 7.386 1.00 83.69 73 VAL A CA 1
ATOM 563 C C . VAL A 1 73 ? 4.896 9.989 6.551 1.00 83.69 73 VAL A C 1
ATOM 565 O O . VAL A 1 73 ? 5.858 10.270 5.837 1.00 83.69 73 VAL A O 1
ATOM 568 N N . ALA A 1 74 ? 4.352 8.768 6.585 1.00 82.56 74 ALA A N 1
ATOM 569 C CA . ALA A 1 74 ? 4.848 7.660 5.772 1.00 82.56 74 ALA A CA 1
ATOM 570 C C . ALA A 1 74 ? 4.782 7.983 4.268 1.00 82.56 74 ALA A C 1
ATOM 572 O O . ALA A 1 74 ? 5.762 7.786 3.557 1.00 82.56 74 ALA A O 1
ATOM 573 N N . VAL A 1 75 ? 3.674 8.566 3.792 1.00 81.12 75 VAL A N 1
ATOM 574 C CA . VAL A 1 75 ? 3.525 8.994 2.391 1.00 81.12 75 VAL A CA 1
ATOM 575 C C . VAL A 1 75 ? 4.549 10.066 2.025 1.00 81.12 75 VAL A C 1
ATOM 577 O O . VAL A 1 75 ? 5.215 9.946 1.000 1.00 81.12 75 VAL A O 1
ATOM 580 N N . VAL A 1 76 ? 4.707 11.107 2.848 1.00 87.69 76 VAL A N 1
ATOM 581 C CA . VAL A 1 76 ? 5.658 12.193 2.560 1.00 87.69 76 VAL A CA 1
ATOM 582 C C . VAL A 1 76 ? 7.097 11.673 2.553 1.00 87.69 76 VAL A C 1
ATOM 584 O O . VAL A 1 76 ? 7.847 11.982 1.624 1.00 87.69 76 VAL A O 1
ATOM 587 N N . ALA A 1 77 ? 7.477 10.865 3.546 1.00 83.25 77 ALA A N 1
ATOM 588 C CA . ALA A 1 77 ? 8.812 10.283 3.650 1.00 83.25 77 ALA A CA 1
ATOM 589 C C . ALA A 1 77 ? 9.111 9.334 2.481 1.00 83.25 77 ALA A C 1
ATOM 591 O O . ALA A 1 77 ? 10.155 9.473 1.838 1.00 83.25 77 ALA A O 1
ATOM 592 N N . GLY A 1 78 ? 8.172 8.448 2.145 1.00 81.69 78 GLY A N 1
ATOM 593 C CA . GLY A 1 78 ? 8.314 7.505 1.039 1.00 81.69 78 GLY A CA 1
ATOM 594 C C . GLY A 1 78 ? 8.358 8.187 -0.315 1.00 81.69 78 GLY A C 1
ATOM 595 O O . GLY A 1 78 ? 9.246 7.902 -1.119 1.00 81.69 78 GLY A O 1
ATOM 596 N N . CYS A 1 79 ? 7.489 9.171 -0.560 1.00 84.12 79 CYS A N 1
ATOM 597 C CA . CYS A 1 79 ? 7.561 9.980 -1.775 1.00 84.12 79 CYS A CA 1
ATOM 598 C C . CYS A 1 79 ? 8.895 10.723 -1.877 1.00 84.12 79 CYS A C 1
ATOM 600 O O . CYS A 1 79 ? 9.512 10.711 -2.942 1.00 84.12 79 CYS A O 1
ATOM 602 N N . ALA A 1 80 ? 9.369 11.344 -0.795 1.00 86.00 80 ALA A N 1
ATOM 603 C CA . ALA A 1 80 ? 10.652 12.040 -0.798 1.00 86.00 80 ALA A CA 1
ATOM 604 C C . ALA A 1 80 ? 11.815 11.079 -1.092 1.00 86.00 80 ALA A C 1
ATOM 606 O O . ALA A 1 80 ? 12.647 11.368 -1.954 1.00 86.00 80 ALA A O 1
ATOM 607 N N . ALA A 1 81 ? 11.851 9.916 -0.441 1.00 83.94 81 ALA A N 1
ATOM 608 C CA . ALA A 1 81 ? 12.891 8.915 -0.650 1.00 83.94 81 ALA A CA 1
ATOM 609 C C . ALA A 1 81 ? 12.869 8.332 -2.068 1.00 83.94 81 ALA A C 1
ATOM 611 O O . ALA A 1 81 ? 13.918 8.247 -2.709 1.00 83.94 81 ALA A O 1
ATOM 612 N N . LEU A 1 82 ? 11.685 7.999 -2.592 1.00 83.94 82 LEU A N 1
ATOM 613 C CA . LEU A 1 82 ? 11.518 7.528 -3.967 1.00 83.94 82 LEU A CA 1
ATOM 614 C C . LEU A 1 82 ? 11.933 8.595 -4.980 1.00 83.94 82 LEU A C 1
ATOM 616 O O . LEU A 1 82 ? 12.609 8.268 -5.950 1.00 83.94 82 LEU A O 1
ATOM 620 N N . LEU A 1 83 ? 11.591 9.868 -4.759 1.00 87.25 83 LEU A N 1
ATOM 621 C CA . LEU A 1 83 ? 12.003 10.968 -5.636 1.00 87.25 83 LEU A CA 1
ATOM 622 C C . LEU A 1 83 ? 13.518 11.180 -5.623 1.00 87.25 83 LEU A C 1
ATOM 624 O O . LEU A 1 83 ? 14.110 11.401 -6.681 1.00 87.25 83 LEU A O 1
ATOM 628 N N . LEU A 1 84 ? 14.151 11.105 -4.452 1.00 86.19 84 LEU A N 1
ATOM 629 C CA . LEU A 1 84 ? 15.606 11.205 -4.325 1.00 86.19 84 LEU A CA 1
ATOM 630 C C . LEU A 1 84 ? 16.298 10.038 -5.034 1.00 86.19 84 LEU A C 1
ATOM 632 O O . LEU A 1 84 ? 17.199 10.261 -5.843 1.00 86.19 84 LEU A O 1
ATOM 636 N N . LEU A 1 85 ? 15.828 8.810 -4.806 1.00 84.50 85 LEU A N 1
ATOM 637 C CA . LEU A 1 85 ? 16.363 7.617 -5.459 1.00 84.50 85 LEU A CA 1
ATOM 638 C C . LEU A 1 85 ? 16.164 7.680 -6.979 1.00 84.50 85 LEU A C 1
ATOM 640 O O . LEU A 1 85 ? 17.102 7.430 -7.738 1.00 84.50 85 LEU A O 1
ATOM 644 N N . TRP A 1 86 ? 14.973 8.088 -7.424 1.00 85.69 86 TRP A N 1
ATOM 645 C CA . TRP A 1 86 ? 14.639 8.262 -8.834 1.00 85.69 86 TRP A CA 1
ATOM 646 C C . TRP A 1 86 ? 15.522 9.303 -9.508 1.00 85.69 86 TRP A C 1
ATOM 648 O O . TRP A 1 86 ? 15.925 9.086 -10.645 1.00 85.69 86 TRP A O 1
ATOM 658 N N . ARG A 1 87 ? 15.839 10.423 -8.841 1.00 86.88 87 ARG A N 1
ATOM 659 C CA . ARG A 1 87 ? 16.743 11.457 -9.374 1.00 86.88 87 ARG A CA 1
ATOM 660 C C . ARG A 1 87 ? 18.191 10.968 -9.437 1.00 86.88 87 ARG A C 1
ATOM 662 O O . ARG A 1 87 ? 18.837 11.181 -10.463 1.00 86.88 87 ARG A O 1
ATOM 669 N N . GLY A 1 88 ? 18.660 10.275 -8.400 1.00 83.56 88 GLY A N 1
ATOM 670 C CA . GLY A 1 88 ? 20.052 9.834 -8.274 1.00 83.56 88 GLY A CA 1
ATOM 671 C C . GLY A 1 88 ? 20.442 8.606 -9.106 1.00 83.56 88 GLY A C 1
ATOM 672 O O . GLY A 1 88 ? 21.630 8.387 -9.323 1.00 83.56 88 GLY A O 1
ATOM 673 N N . SER A 1 89 ? 19.485 7.807 -9.593 1.00 85.06 89 SER A N 1
ATOM 674 C CA . SER A 1 89 ? 19.778 6.548 -10.299 1.00 85.06 89 SER A CA 1
ATOM 675 C C . SER A 1 89 ? 19.214 6.510 -11.724 1.00 85.06 89 SER A C 1
ATOM 677 O O . SER A 1 89 ? 18.023 6.313 -11.949 1.00 85.06 89 SER A O 1
ATOM 679 N N . GLU A 1 90 ? 20.084 6.673 -12.727 1.00 85.00 90 GLU A N 1
ATOM 680 C CA . GLU A 1 90 ? 19.698 6.508 -14.140 1.00 85.00 90 GLU A CA 1
ATOM 681 C C . GLU A 1 90 ? 19.340 5.051 -14.465 1.00 85.00 90 GLU A C 1
ATOM 683 O O . GLU A 1 90 ? 18.407 4.798 -15.222 1.00 85.00 90 GLU A O 1
ATOM 688 N N . THR A 1 91 ? 20.027 4.091 -13.841 1.00 86.81 91 THR A N 1
ATOM 689 C CA . THR A 1 91 ? 19.761 2.654 -14.007 1.00 86.81 91 THR A CA 1
ATOM 690 C C . THR A 1 91 ? 18.330 2.300 -13.619 1.00 86.81 91 THR A C 1
ATOM 692 O O . THR A 1 91 ? 17.621 1.673 -14.394 1.00 86.81 91 THR A O 1
ATOM 695 N N . LEU A 1 92 ? 17.844 2.815 -12.487 1.00 83.69 92 LEU A N 1
ATOM 696 C CA . LEU A 1 92 ? 16.482 2.571 -12.013 1.00 83.69 92 LEU A CA 1
ATOM 697 C C . LEU A 1 92 ? 15.434 3.155 -12.971 1.00 83.69 92 LEU A C 1
ATOM 699 O O . LEU A 1 92 ? 14.402 2.534 -13.220 1.00 83.69 92 LEU A O 1
ATOM 703 N N . ARG A 1 93 ? 15.714 4.317 -13.580 1.00 87.75 93 ARG A N 1
ATOM 704 C CA . ARG A 1 93 ? 14.848 4.893 -14.623 1.00 87.75 93 ARG A CA 1
ATOM 705 C C . ARG A 1 93 ? 14.804 4.023 -15.873 1.00 87.75 93 ARG A C 1
ATOM 707 O O . ARG A 1 93 ? 13.735 3.868 -16.467 1.00 87.75 93 ARG A O 1
ATOM 714 N N . GLN A 1 94 ? 15.947 3.488 -16.291 1.00 89.25 94 GLN A N 1
ATOM 715 C CA . GLN A 1 94 ? 16.042 2.604 -17.451 1.00 89.25 94 GLN A CA 1
ATOM 716 C C . GLN A 1 94 ? 15.334 1.271 -17.195 1.00 89.25 94 GLN A C 1
ATOM 718 O O . GLN A 1 94 ? 14.507 0.873 -18.016 1.00 89.25 94 GLN A O 1
ATOM 723 N N . ASP A 1 95 ? 15.562 0.652 -16.039 1.00 89.94 95 ASP A N 1
ATOM 724 C CA . ASP A 1 95 ? 14.932 -0.608 -15.639 1.00 89.94 95 ASP A CA 1
ATOM 725 C C . ASP A 1 95 ? 13.413 -0.466 -15.542 1.00 89.94 95 ASP A C 1
ATOM 727 O O . ASP A 1 95 ? 12.674 -1.284 -16.090 1.00 89.94 95 ASP A O 1
ATOM 731 N N . VAL A 1 96 ? 12.920 0.618 -14.933 1.00 88.56 96 VAL A N 1
ATOM 732 C CA . VAL A 1 96 ? 11.478 0.893 -14.861 1.00 88.56 96 VAL A CA 1
ATOM 733 C C . VAL A 1 96 ? 10.889 1.113 -16.255 1.00 88.56 96 VAL A C 1
ATOM 735 O O . VAL A 1 96 ? 9.828 0.570 -16.560 1.00 88.56 96 VAL A O 1
ATOM 738 N N . ARG A 1 97 ? 11.563 1.856 -17.143 1.00 90.19 97 ARG A N 1
ATOM 739 C CA . ARG A 1 97 ? 11.099 2.026 -18.534 1.00 90.19 97 ARG A CA 1
ATOM 740 C C . ARG A 1 97 ? 11.073 0.701 -19.291 1.00 90.19 97 ARG A C 1
ATOM 742 O O . ARG A 1 97 ? 10.102 0.443 -20.003 1.00 90.19 97 ARG A O 1
ATOM 749 N N . ALA A 1 98 ? 12.093 -0.136 -19.128 1.00 89.44 98 ALA A N 1
ATOM 750 C CA . ALA A 1 98 ? 12.164 -1.454 -19.748 1.00 89.44 98 ALA A CA 1
ATOM 751 C C . ALA A 1 98 ? 11.066 -2.386 -19.214 1.00 89.44 98 ALA A C 1
ATOM 753 O O . ALA A 1 98 ? 10.376 -3.034 -20.002 1.00 89.44 98 ALA A O 1
ATOM 754 N N . ALA A 1 99 ? 10.831 -2.391 -17.899 1.00 87.31 99 ALA A N 1
ATOM 755 C CA . ALA A 1 99 ? 9.756 -3.146 -17.265 1.00 87.31 99 ALA A CA 1
ATOM 756 C C . ALA A 1 99 ? 8.378 -2.688 -17.762 1.00 87.31 99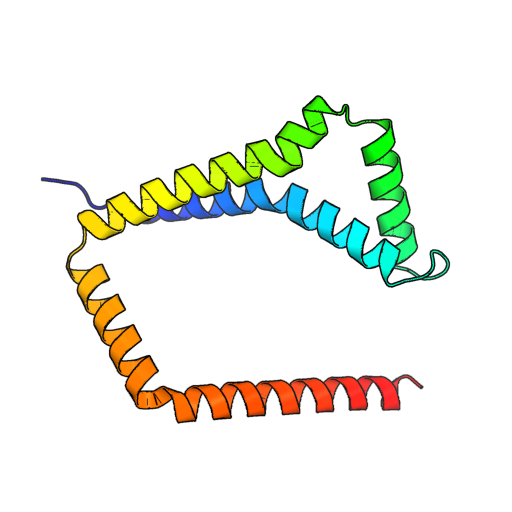 ALA A C 1
ATOM 758 O O . ALA A 1 99 ? 7.551 -3.521 -18.129 1.00 87.31 99 ALA A O 1
ATOM 759 N N . VAL A 1 100 ? 8.141 -1.376 -17.860 1.00 90.50 100 VAL A N 1
ATOM 760 C CA . VAL A 1 100 ? 6.887 -0.821 -18.395 1.00 90.50 100 VAL A CA 1
ATOM 761 C C . VAL A 1 100 ? 6.711 -1.168 -19.873 1.00 90.50 100 VAL A C 1
ATOM 763 O O . VAL A 1 100 ? 5.611 -1.534 -20.285 1.00 90.50 100 VAL A O 1
ATOM 766 N N . ALA A 1 101 ? 7.767 -1.080 -20.682 1.00 90.94 101 ALA A N 1
ATOM 767 C CA . ALA A 1 101 ? 7.712 -1.448 -22.094 1.00 90.94 101 ALA A CA 1
ATOM 768 C C . ALA A 1 101 ? 7.422 -2.947 -22.277 1.00 90.94 101 ALA A C 1
ATOM 770 O O . ALA A 1 101 ? 6.571 -3.313 -23.088 1.00 90.94 101 ALA A O 1
ATOM 771 N N . SER A 1 102 ? 8.073 -3.799 -21.483 1.00 88.62 102 SER A N 1
ATOM 772 C CA . SER A 1 102 ? 7.828 -5.242 -21.451 1.00 88.62 102 SER A CA 1
ATOM 773 C C . SER A 1 102 ? 6.392 -5.552 -21.027 1.00 88.62 102 SER A C 1
ATOM 775 O O . SER A 1 102 ? 5.677 -6.265 -21.731 1.00 88.62 102 SER A O 1
ATOM 777 N N . LEU A 1 103 ? 5.917 -4.931 -19.944 1.00 86.62 103 LEU A N 1
ATOM 778 C CA . LEU A 1 103 ? 4.551 -5.104 -19.464 1.00 86.62 103 LEU A CA 1
ATOM 779 C C . LEU A 1 103 ? 3.538 -4.699 -20.534 1.00 86.62 103 LEU A C 1
ATOM 781 O O . LEU A 1 103 ? 2.636 -5.475 -20.822 1.00 86.62 103 LEU A O 1
ATOM 785 N N . ARG A 1 104 ? 3.721 -3.536 -21.176 1.00 88.12 104 ARG A N 1
ATOM 786 C CA . ARG A 1 104 ? 2.874 -3.074 -22.290 1.00 88.12 104 ARG A CA 1
ATOM 787 C C . ARG A 1 104 ? 2.853 -4.066 -23.446 1.00 88.12 104 ARG A C 1
ATOM 789 O O . ARG A 1 104 ? 1.784 -4.366 -23.971 1.00 88.12 104 ARG A O 1
ATOM 796 N N . ARG A 1 105 ? 4.019 -4.594 -23.821 1.00 90.25 105 ARG A N 1
ATOM 797 C CA . ARG A 1 105 ? 4.158 -5.578 -24.901 1.00 90.25 105 ARG A CA 1
ATOM 798 C C . ARG A 1 105 ? 3.455 -6.899 -24.583 1.00 90.25 105 ARG A C 1
ATOM 800 O O . ARG A 1 105 ? 2.951 -7.549 -25.493 1.00 90.25 105 ARG A O 1
ATOM 807 N N . HIS A 1 106 ? 3.397 -7.275 -23.309 1.00 90.12 106 HIS A N 1
ATOM 808 C CA . HIS A 1 106 ? 2.823 -8.535 -22.841 1.00 90.12 106 HIS A CA 1
ATOM 809 C C . HIS A 1 106 ? 1.528 -8.348 -22.034 1.00 90.12 106 HIS A C 1
ATOM 811 O O . HIS A 1 106 ? 1.145 -9.239 -21.281 1.00 90.12 106 HIS A O 1
ATOM 817 N N . LEU A 1 107 ? 0.812 -7.230 -22.220 1.00 88.69 107 LEU A N 1
ATOM 818 C CA . LEU A 1 107 ? -0.421 -6.929 -21.479 1.00 88.69 107 LEU A CA 1
ATOM 819 C C . LEU A 1 107 ? -1.467 -8.032 -21.617 1.00 88.69 107 LEU A C 1
ATOM 821 O O . LEU A 1 107 ? -2.079 -8.412 -20.629 1.00 88.69 107 LEU A O 1
ATOM 825 N N . ALA A 1 108 ? -1.642 -8.581 -22.820 1.00 87.06 108 ALA A N 1
ATOM 826 C CA . ALA A 1 108 ? -2.579 -9.678 -23.048 1.00 87.06 108 ALA A CA 1
ATOM 827 C C . ALA A 1 108 ? -2.224 -10.921 -22.214 1.00 87.06 108 ALA A C 1
ATOM 829 O O . ALA A 1 108 ? -3.106 -11.553 -21.643 1.00 87.06 108 ALA A O 1
ATOM 830 N N . VAL A 1 109 ? -0.930 -11.234 -22.089 1.00 89.25 109 VAL A N 1
ATOM 831 C CA . VAL A 1 109 ? -0.442 -12.343 -21.257 1.00 89.25 109 VAL A CA 1
ATOM 832 C C . VAL A 1 109 ? -0.652 -12.034 -19.777 1.00 89.25 109 VAL A C 1
ATOM 834 O O . VAL A 1 109 ? -1.087 -12.907 -19.035 1.00 89.25 109 VAL A O 1
ATOM 837 N N . ALA A 1 110 ? -0.406 -10.793 -19.349 1.00 86.50 110 ALA A N 1
ATOM 838 C CA . ALA A 1 110 ? -0.659 -10.369 -17.976 1.00 86.50 110 ALA A CA 1
ATOM 839 C C . ALA A 1 110 ? -2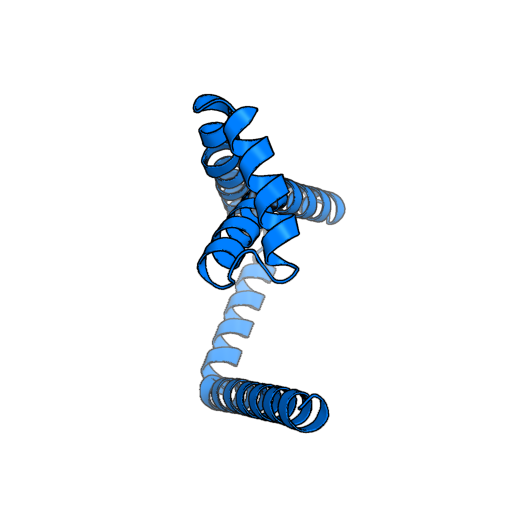.152 -10.461 -17.617 1.00 86.50 110 ALA A C 1
ATOM 841 O O . ALA A 1 110 ? -2.484 -11.008 -16.572 1.00 86.50 110 ALA A O 1
ATOM 842 N N . ILE A 1 111 ? -3.045 -9.996 -18.498 1.00 91.38 111 ILE A N 1
ATOM 843 C CA . ILE A 1 111 ? -4.506 -10.075 -18.326 1.00 91.38 111 ILE A CA 1
ATOM 844 C C . ILE A 1 111 ? -4.970 -11.533 -18.289 1.00 91.38 111 ILE A C 1
ATOM 846 O O . ILE A 1 111 ? -5.769 -11.911 -17.435 1.00 91.38 111 ILE A O 1
ATOM 850 N N . LEU A 1 112 ? -4.458 -12.370 -19.193 1.00 93.00 112 LEU A N 1
ATOM 851 C CA . LEU A 1 112 ? -4.778 -13.793 -19.192 1.00 93.00 112 LEU A CA 1
ATOM 852 C C . LEU A 1 112 ? -4.289 -14.467 -17.903 1.00 93.00 112 LEU A C 1
ATOM 854 O O . LEU A 1 112 ? -5.018 -15.255 -17.304 1.00 93.00 112 LEU A O 1
ATOM 858 N N . GLY A 1 113 ? -3.081 -14.131 -17.453 1.00 91.56 113 GLY A N 1
ATOM 859 C CA . GLY A 1 113 ? -2.501 -14.637 -16.214 1.00 91.56 113 GLY A CA 1
ATOM 860 C C . GLY A 1 113 ? -3.320 -14.243 -14.986 1.00 91.56 113 GLY A C 1
ATOM 861 O O . GLY A 1 113 ? -3.667 -15.112 -14.189 1.00 91.56 113 GLY A O 1
ATOM 862 N N . THR A 1 114 ? -3.697 -12.968 -14.851 1.00 90.81 114 THR A N 1
ATOM 863 C CA . THR A 1 114 ? -4.537 -12.512 -13.731 1.00 90.81 114 THR A CA 1
ATOM 864 C C . THR A 1 114 ? -5.929 -13.130 -13.778 1.00 90.81 114 THR A C 1
ATOM 866 O O . THR A 1 114 ? -6.430 -13.556 -12.739 1.00 90.81 114 THR A O 1
ATOM 869 N N . GLY A 1 115 ? -6.526 -13.263 -14.966 1.00 93.56 115 GLY A N 1
ATOM 870 C CA . GLY A 1 115 ? -7.799 -13.961 -15.148 1.00 93.56 115 GLY A CA 1
ATOM 871 C C . GLY A 1 115 ? -7.723 -15.436 -14.747 1.00 93.56 115 GLY A C 1
ATOM 872 O O . GLY A 1 115 ? -8.597 -15.929 -14.040 1.00 93.56 115 GLY A O 1
ATOM 873 N N . THR A 1 116 ? -6.644 -16.122 -15.126 1.00 94.69 116 THR A N 1
ATOM 874 C CA . THR A 1 116 ? -6.415 -17.533 -14.771 1.00 94.69 116 THR A CA 1
ATOM 875 C C . THR A 1 116 ? -6.221 -17.702 -13.265 1.00 94.69 116 THR A C 1
ATOM 877 O O . THR A 1 116 ? -6.812 -18.598 -12.664 1.00 94.69 116 THR A O 1
ATOM 880 N N . LEU A 1 117 ? -5.446 -16.816 -12.631 1.00 93.38 117 LEU A N 1
ATOM 881 C CA . LEU A 1 117 ? -5.261 -16.816 -11.178 1.00 93.38 117 LEU A CA 1
ATOM 882 C C . LEU A 1 117 ? -6.576 -16.561 -10.436 1.00 93.38 117 LEU A C 1
ATOM 884 O O . LEU A 1 117 ? -6.872 -17.257 -9.467 1.00 93.38 117 LEU A O 1
ATOM 888 N N . LEU A 1 118 ? -7.383 -15.607 -10.906 1.00 93.94 118 LEU A N 1
ATOM 889 C CA . LEU A 1 118 ? -8.692 -15.320 -10.325 1.00 93.94 118 LEU A CA 1
ATOM 890 C C . LEU A 1 118 ? -9.636 -16.522 -10.455 1.00 93.94 118 LEU A C 1
ATOM 892 O O . LEU A 1 118 ? -10.269 -16.906 -9.475 1.00 93.94 118 LEU A O 1
ATOM 896 N N . ALA A 1 119 ? -9.692 -17.148 -11.633 1.00 94.62 119 ALA A N 1
ATOM 897 C CA . ALA A 1 119 ? -10.488 -18.352 -11.851 1.00 94.62 119 ALA A CA 1
ATOM 898 C C . ALA A 1 119 ? -10.056 -19.494 -10.915 1.00 94.62 119 ALA A C 1
ATOM 900 O O . ALA A 1 119 ? -10.905 -20.133 -10.293 1.00 94.62 119 ALA A O 1
ATOM 901 N N . GLY A 1 120 ? -8.746 -19.708 -10.754 1.00 95.00 120 GLY A N 1
ATOM 902 C CA . GLY A 1 120 ? -8.203 -20.694 -9.819 1.00 95.00 120 GLY A CA 1
ATOM 903 C C . GLY A 1 120 ? -8.569 -20.404 -8.360 1.00 95.00 120 GLY A C 1
ATOM 904 O O . GLY A 1 120 ? -8.979 -21.314 -7.642 1.00 95.00 120 GLY A O 1
ATOM 905 N N . ALA A 1 121 ? -8.486 -19.142 -7.929 1.00 92.38 121 ALA A N 1
ATOM 906 C CA . ALA A 1 121 ? -8.872 -18.732 -6.578 1.00 92.38 121 ALA A CA 1
ATOM 907 C C . ALA A 1 121 ? -10.371 -18.950 -6.307 1.00 92.38 121 ALA A C 1
ATOM 909 O O . ALA A 1 121 ? -10.732 -19.453 -5.243 1.00 92.38 121 ALA A O 1
ATOM 910 N N . ILE A 1 122 ? -11.236 -18.628 -7.277 1.00 94.81 122 ILE A N 1
ATOM 911 C CA . ILE A 1 122 ? -12.680 -18.894 -7.190 1.00 94.81 122 ILE A CA 1
ATOM 912 C C . ILE A 1 122 ? -12.929 -20.396 -7.056 1.00 94.81 122 ILE A C 1
ATOM 914 O O . ILE A 1 122 ? -13.673 -20.817 -6.172 1.00 94.81 122 ILE A O 1
ATOM 918 N N . LEU A 1 123 ? -12.284 -21.210 -7.895 1.00 93.50 123 LEU A N 1
ATOM 919 C CA . LEU A 1 123 ? -12.448 -22.662 -7.860 1.00 93.50 123 LEU A CA 1
ATOM 920 C C . LEU A 1 123 ? -12.025 -23.244 -6.503 1.00 93.50 123 LEU A C 1
ATOM 922 O O . LEU A 1 123 ? -12.743 -24.064 -5.935 1.00 93.50 123 LEU A O 1
ATOM 926 N N . ALA A 1 124 ? -10.893 -22.785 -5.963 1.00 92.19 124 ALA A N 1
ATOM 927 C CA . ALA A 1 124 ? -10.415 -23.186 -4.644 1.00 92.19 124 ALA A CA 1
ATOM 928 C C . ALA A 1 124 ? -11.401 -22.794 -3.531 1.00 92.19 124 ALA A C 1
ATOM 930 O O . ALA A 1 124 ? -11.707 -23.621 -2.676 1.00 92.19 124 ALA A O 1
ATOM 931 N N . ALA A 1 125 ? -11.939 -21.571 -3.562 1.00 87.75 125 ALA A N 1
ATOM 932 C CA . ALA A 1 125 ? -12.931 -21.119 -2.588 1.00 87.75 125 ALA A CA 1
ATOM 933 C C . ALA A 1 125 ? -14.220 -21.960 -2.638 1.00 87.75 125 ALA A C 1
ATOM 935 O O . ALA A 1 125 ? -14.733 -22.357 -1.593 1.00 87.75 125 ALA A O 1
ATOM 936 N N . VAL A 1 126 ? -14.709 -22.284 -3.841 1.00 92.12 126 VAL A N 1
ATOM 937 C CA . VAL A 1 126 ? -15.885 -23.150 -4.032 1.00 92.12 126 VAL A CA 1
ATOM 938 C C . VAL A 1 126 ? -15.626 -24.560 -3.499 1.00 92.12 126 VAL A C 1
ATOM 940 O O . VAL A 1 126 ? -16.468 -25.108 -2.796 1.00 92.12 126 VAL A O 1
ATOM 943 N N . LEU A 1 127 ? -14.457 -25.140 -3.783 1.00 94.12 127 LEU A N 1
ATOM 944 C CA . LEU A 1 127 ? -14.066 -26.454 -3.261 1.00 94.12 127 LEU A CA 1
ATOM 945 C C . LEU A 1 127 ? -14.020 -26.481 -1.733 1.00 94.12 127 LEU A C 1
ATOM 947 O O . LEU A 1 127 ? -14.545 -27.411 -1.130 1.00 94.12 127 LEU A O 1
ATOM 951 N N . VAL A 1 128 ? -13.426 -25.461 -1.109 1.00 93.31 128 VAL A N 1
ATOM 952 C CA . VAL A 1 128 ? -13.405 -25.338 0.356 1.00 93.31 128 VAL A CA 1
ATOM 953 C C . VAL A 1 128 ? -14.826 -25.279 0.913 1.00 93.31 128 VAL A C 1
ATOM 955 O O . VAL A 1 128 ? -15.109 -25.961 1.894 1.00 93.31 128 VAL A O 1
ATOM 958 N N . HIS A 1 129 ? -15.722 -24.521 0.278 1.00 84.50 129 HIS A N 1
ATOM 959 C CA . HIS A 1 129 ? -17.116 -24.428 0.705 1.00 84.50 129 HIS A CA 1
ATOM 960 C C . HIS A 1 129 ? -17.842 -25.778 0.608 1.00 84.50 129 HIS A C 1
ATOM 962 O O . HIS A 1 129 ? -18.416 -26.210 1.597 1.00 84.50 129 HIS A O 1
ATOM 968 N N . ILE A 1 130 ? -17.723 -26.490 -0.521 1.00 91.88 130 ILE A N 1
ATOM 969 C CA . ILE A 1 130 ? -18.338 -27.819 -0.719 1.00 91.88 130 ILE A CA 1
ATOM 970 C C . ILE A 1 130 ? -17.806 -28.864 0.272 1.00 91.88 130 ILE A C 1
ATOM 972 O O . ILE A 1 130 ? -18.530 -29.777 0.635 1.00 91.88 130 ILE A O 1
ATOM 976 N N . LEU A 1 131 ? -16.532 -28.782 0.665 1.00 90.31 131 LEU A N 1
ATOM 977 C CA . LEU A 1 131 ? -15.934 -29.730 1.612 1.00 90.31 131 LEU A CA 1
ATOM 978 C C . LEU A 1 131 ? -16.271 -29.426 3.078 1.00 90.31 131 LEU A C 1
ATOM 980 O O . LEU A 1 131 ? -16.081 -30.296 3.926 1.00 90.31 131 LEU A O 1
ATOM 984 N N . THR A 1 132 ? -16.668 -28.188 3.383 1.00 82.88 132 THR A N 1
ATOM 985 C CA . THR A 1 132 ? -16.943 -27.730 4.755 1.00 82.88 132 THR A CA 1
ATOM 986 C C . THR A 1 132 ? -18.437 -27.780 5.095 1.00 82.88 132 THR A C 1
ATOM 988 O O . THR A 1 132 ? -18.765 -27.887 6.277 1.00 82.88 132 THR A O 1
ATOM 991 N N . ASP A 1 133 ? -19.308 -27.723 4.084 1.00 61.75 133 ASP A N 1
ATOM 992 C CA . ASP A 1 133 ? -20.760 -27.946 4.186 1.00 61.75 133 ASP A CA 1
ATOM 993 C C . ASP A 1 133 ? -21.123 -29.440 4.088 1.00 61.75 133 ASP A C 1
ATOM 995 O O . ASP A 1 133 ? -22.034 -29.872 4.834 1.00 61.75 133 ASP A O 1
#

Secondary structure (DSSP, 8-state):
-PPPPPHHHHHHHHHHHHHHHHHHHHHHHHHHHHHHS-TTSTTHHHHHHHHHHHHHH--HHHHHIIIIIHHHHHHHHHHHHHHHHHHH-HHHHHHHHHHHHHHHHTHHHHHHHHHHHHHHHHHHHHHHHHHH-